Protein AF-A0A0B7NV79-F1 (afdb_monomer_lite)

pLDDT: mean 76.85, std 6.69, range [52.75, 86.56]

Structure (mmCIF, N/CA/C/O backbone):
data_AF-A0A0B7NV79-F1
#
_entry.id   AF-A0A0B7NV79-F1
#
loop_
_atom_site.group_PDB
_atom_site.id
_atom_site.type_symbol
_atom_site.label_atom_id
_atom_site.label_alt_id
_atom_site.label_comp_id
_atom_site.label_asym_id
_atom_site.label_entity_id
_atom_site.label_seq_id
_atom_site.pdbx_PDB_ins_code
_atom_site.Cartn_x
_atom_site.Cartn_y
_atom_site.Cartn_z
_atom_site.occupancy
_atom_site.B_iso_or_equiv
_atom_site.auth_seq_id
_atom_site.auth_comp_id
_atom_site.auth_asym_id
_atom_site.auth_atom_id
_atom_site.pdbx_PDB_model_num
ATOM 1 N N . MET A 1 1 ? 6.784 -7.445 -16.202 1.00 52.75 1 MET A N 1
ATOM 2 C CA . MET A 1 1 ? 5.854 -6.314 -16.423 1.00 52.75 1 MET A CA 1
ATOM 3 C C . MET A 1 1 ? 4.471 -6.703 -15.937 1.00 52.75 1 MET A C 1
ATOM 5 O O . MET A 1 1 ? 4.044 -6.091 -14.976 1.00 52.75 1 MET A O 1
ATOM 9 N N . ARG A 1 2 ? 3.874 -7.786 -16.468 1.00 59.47 2 ARG A N 1
ATOM 10 C CA . ARG A 1 2 ? 2.591 -8.350 -15.996 1.00 59.47 2 ARG A CA 1
ATOM 11 C C . ARG A 1 2 ? 2.485 -8.464 -14.466 1.00 59.47 2 ARG A C 1
ATOM 13 O O . ARG A 1 2 ? 1.547 -7.940 -13.899 1.00 59.47 2 ARG A O 1
ATOM 20 N N . PHE A 1 3 ? 3.518 -8.988 -13.804 1.00 60.66 3 PHE A N 1
ATOM 21 C CA . PHE A 1 3 ? 3.507 -9.225 -12.354 1.00 60.66 3 PHE A CA 1
ATOM 22 C C . PHE A 1 3 ? 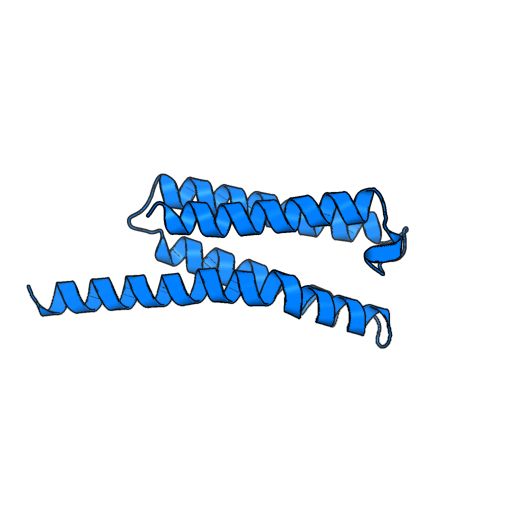3.360 -7.975 -11.456 1.00 60.66 3 PHE A C 1
ATOM 24 O O . PHE A 1 3 ? 2.814 -8.104 -10.374 1.00 60.66 3 PHE A O 1
ATOM 31 N N . VAL A 1 4 ? 3.793 -6.769 -11.869 1.00 60.09 4 VAL A N 1
ATOM 32 C CA . VAL A 1 4 ? 3.619 -5.541 -11.043 1.00 60.09 4 VAL A CA 1
ATOM 33 C C . VAL A 1 4 ? 2.186 -5.072 -11.082 1.00 60.09 4 VAL A C 1
ATOM 35 O O . VAL A 1 4 ? 1.612 -4.774 -10.047 1.00 60.09 4 VAL A O 1
ATOM 38 N N . SER A 1 5 ? 1.612 -5.033 -12.281 1.00 60.69 5 SER A N 1
ATOM 39 C CA . SER A 1 5 ? 0.199 -4.723 -12.441 1.00 60.69 5 SER A CA 1
ATOM 40 C C . SER A 1 5 ? -0.664 -5.786 -11.759 1.00 60.69 5 SER A C 1
ATOM 42 O O . SER A 1 5 ? -1.682 -5.457 -11.165 1.00 60.69 5 SER A O 1
ATOM 44 N N . THR A 1 6 ? -0.222 -7.050 -11.745 1.00 65.88 6 THR A N 1
ATOM 45 C CA . THR A 1 6 ? -0.868 -8.108 -10.958 1.00 65.88 6 THR A CA 1
ATOM 46 C C . THR A 1 6 ? -0.704 -7.904 -9.452 1.00 65.88 6 THR A C 1
ATOM 48 O O . THR A 1 6 ? -1.684 -8.055 -8.747 1.00 65.88 6 THR A O 1
ATOM 51 N N . ALA A 1 7 ? 0.477 -7.538 -8.943 1.00 65.44 7 ALA A N 1
ATOM 52 C CA . ALA A 1 7 ? 0.712 -7.347 -7.507 1.00 65.44 7 ALA A CA 1
ATOM 53 C C . ALA A 1 7 ? 0.024 -6.086 -6.963 1.00 65.44 7 ALA A C 1
ATOM 55 O O . ALA A 1 7 ? -0.661 -6.155 -5.951 1.00 65.44 7 ALA A O 1
ATOM 56 N N . ALA A 1 8 ? 0.138 -4.955 -7.664 1.00 66.88 8 ALA A N 1
ATOM 57 C CA . ALA A 1 8 ? -0.580 -3.728 -7.327 1.00 66.88 8 ALA A CA 1
ATOM 58 C C . ALA A 1 8 ? -2.097 -3.898 -7.509 1.00 66.88 8 ALA A C 1
ATOM 60 O O . ALA A 1 8 ? -2.873 -3.413 -6.696 1.00 66.88 8 ALA A O 1
ATOM 61 N N . GLY A 1 9 ? -2.525 -4.639 -8.539 1.00 66.56 9 GLY A N 1
ATOM 62 C CA . GLY A 1 9 ? -3.926 -5.022 -8.715 1.00 66.56 9 GLY A CA 1
ATOM 63 C C . GLY A 1 9 ? -4.431 -5.944 -7.603 1.00 66.56 9 GLY A C 1
ATOM 64 O O . GLY A 1 9 ? -5.528 -5.738 -7.106 1.00 66.56 9 GLY A O 1
ATOM 65 N N . ALA A 1 10 ? -3.632 -6.920 -7.170 1.00 70.38 10 ALA A N 1
ATOM 66 C CA . ALA A 1 10 ? -3.974 -7.814 -6.068 1.00 70.38 10 ALA A CA 1
ATOM 67 C C . ALA A 1 10 ? -4.064 -7.056 -4.739 1.00 70.38 10 ALA A C 1
ATOM 69 O O . ALA A 1 10 ? -5.038 -7.246 -4.023 1.00 70.38 10 ALA A O 1
ATOM 70 N N . ALA A 1 11 ? -3.116 -6.156 -4.450 1.00 70.38 11 ALA A N 1
ATOM 71 C CA . ALA A 1 11 ? -3.175 -5.286 -3.276 1.00 70.38 11 ALA A CA 1
ATOM 72 C C . ALA A 1 11 ? -4.453 -4.431 -3.287 1.00 70.38 11 ALA A C 1
ATOM 74 O O . ALA A 1 11 ? -5.202 -4.446 -2.318 1.00 70.38 11 ALA A O 1
ATOM 75 N N . ALA A 1 12 ? -4.772 -3.793 -4.421 1.00 71.81 12 ALA A N 1
ATOM 76 C CA . ALA A 1 12 ? -6.002 -3.017 -4.576 1.00 71.81 12 ALA A CA 1
ATOM 77 C C . ALA A 1 12 ? -7.278 -3.866 -4.406 1.00 71.81 12 ALA A C 1
ATOM 79 O O . ALA A 1 12 ? -8.256 -3.390 -3.839 1.00 71.81 12 ALA A O 1
ATOM 80 N N . VAL A 1 13 ? -7.287 -5.122 -4.870 1.00 76.00 13 VAL A N 1
ATOM 81 C CA . VAL A 1 13 ? -8.423 -6.044 -4.686 1.00 76.00 13 VAL A CA 1
ATOM 82 C C . VAL A 1 13 ? -8.559 -6.484 -3.229 1.00 76.00 13 VAL A C 1
ATOM 84 O O . VAL A 1 13 ? -9.677 -6.525 -2.723 1.00 76.00 13 VAL A O 1
ATOM 87 N N . ILE A 1 14 ? -7.453 -6.802 -2.553 1.00 73.62 14 ILE A N 1
ATOM 88 C CA . ILE A 1 14 ? -7.457 -7.209 -1.141 1.00 73.62 14 ILE A CA 1
ATOM 89 C C . ILE A 1 14 ? -7.948 -6.048 -0.266 1.00 73.62 14 ILE A C 1
ATOM 91 O O . ILE A 1 14 ? -8.881 -6.235 0.513 1.00 73.62 14 ILE A O 1
ATOM 95 N N . LEU A 1 15 ? -7.397 -4.847 -0.462 1.00 73.94 15 LEU A N 1
ATOM 96 C CA . LEU A 1 15 ? -7.822 -3.627 0.229 1.00 73.94 15 LEU A CA 1
ATOM 97 C C . LEU A 1 15 ? -9.276 -3.261 -0.108 1.00 73.94 15 LEU A C 1
ATOM 99 O O . LEU A 1 15 ? -10.072 -3.001 0.785 1.00 73.94 15 LEU A O 1
ATOM 103 N N . GLY A 1 16 ? -9.686 -3.340 -1.378 1.00 75.81 16 GLY A N 1
ATOM 104 C CA . GLY A 1 16 ? -11.080 -3.117 -1.775 1.00 75.81 16 GLY A CA 1
ATOM 105 C C . GLY A 1 16 ? -12.058 -4.117 -1.143 1.00 75.81 16 GLY A C 1
ATOM 106 O O . GLY A 1 16 ? -13.153 -3.743 -0.720 1.00 75.81 16 GLY A O 1
ATOM 107 N N . GLY A 1 17 ? -11.656 -5.386 -1.029 1.00 79.12 17 GLY A N 1
ATOM 108 C CA . GLY A 1 17 ? -12.405 -6.408 -0.301 1.00 79.12 17 GLY A CA 1
ATOM 109 C C . GLY A 1 17 ? -12.520 -6.083 1.188 1.00 79.12 17 GLY A C 1
ATOM 110 O O . GLY A 1 17 ? -13.593 -6.240 1.769 1.00 79.12 17 GLY A O 1
ATOM 111 N N . TRP A 1 18 ? -11.453 -5.561 1.790 1.00 75.62 18 TRP A N 1
ATOM 112 C CA . TRP A 1 18 ? -11.448 -5.124 3.183 1.00 75.62 18 TRP A CA 1
ATOM 113 C C . TRP A 1 18 ? -12.368 -3.923 3.436 1.00 75.62 18 TRP A C 1
ATOM 115 O O . TRP A 1 18 ? -13.184 -3.970 4.356 1.00 75.62 18 TRP A O 1
ATOM 125 N N . ILE A 1 19 ? -12.343 -2.908 2.568 1.00 78.44 19 ILE A N 1
ATOM 126 C CA . ILE A 1 19 ? -13.280 -1.770 2.603 1.00 78.44 19 ILE A CA 1
ATOM 127 C C . ILE A 1 19 ? -14.728 -2.271 2.594 1.00 78.44 19 ILE A C 1
ATOM 129 O O . ILE A 1 19 ? -15.559 -1.801 3.374 1.00 78.44 19 ILE A O 1
ATOM 133 N N . ALA A 1 20 ? -15.042 -3.255 1.743 1.00 80.00 20 ALA A N 1
ATOM 134 C CA . ALA A 1 20 ? -16.369 -3.860 1.708 1.00 80.00 20 ALA A CA 1
ATOM 135 C C . ALA A 1 20 ? -16.706 -4.561 3.036 1.00 80.00 20 ALA A C 1
ATOM 137 O O . ALA A 1 20 ? -17.785 -4.334 3.585 1.00 80.00 20 ALA A O 1
ATOM 138 N N . VAL A 1 21 ? -15.784 -5.349 3.599 1.00 78.88 21 VAL A N 1
ATOM 139 C CA . VAL A 1 21 ? -15.973 -5.990 4.913 1.00 78.88 21 VAL A CA 1
ATOM 140 C C . VAL A 1 21 ? -16.219 -4.950 6.006 1.00 78.88 21 VAL A C 1
ATOM 142 O O . VAL A 1 21 ? -17.197 -5.084 6.733 1.00 78.88 21 VAL A O 1
ATOM 145 N N . MET A 1 22 ? -15.427 -3.880 6.088 1.00 73.56 22 MET A N 1
ATOM 146 C CA . MET A 1 22 ? -15.627 -2.811 7.076 1.00 73.56 22 MET A CA 1
ATOM 147 C C . MET A 1 22 ? -16.950 -2.059 6.874 1.00 73.56 22 MET A C 1
ATOM 149 O O . MET A 1 22 ? -17.586 -1.649 7.846 1.00 73.56 22 MET A O 1
ATOM 153 N N . ARG A 1 23 ? -17.411 -1.912 5.625 1.00 76.38 23 ARG A N 1
ATOM 154 C CA . ARG A 1 23 ? -18.703 -1.286 5.304 1.00 76.38 23 ARG A CA 1
ATOM 155 C C . ARG A 1 23 ? -19.890 -2.122 5.782 1.00 76.38 23 ARG A C 1
ATOM 157 O O . ARG A 1 23 ? -20.859 -1.552 6.283 1.00 76.38 23 ARG A O 1
ATOM 164 N N . PHE A 1 24 ? -19.835 -3.442 5.606 1.00 78.88 24 PHE A N 1
ATOM 165 C CA . PHE A 1 24 ? -20.951 -4.346 5.912 1.00 78.88 24 PHE A CA 1
ATOM 166 C C . PHE A 1 24 ? -20.886 -4.945 7.322 1.00 78.88 24 PHE A C 1
ATOM 168 O O . PHE A 1 24 ? -21.930 -5.234 7.904 1.00 78.88 24 PHE A O 1
ATOM 175 N N . ILE A 1 25 ? -19.686 -5.107 7.884 1.00 79.44 25 ILE A N 1
ATOM 176 C CA . ILE A 1 25 ? -19.426 -5.720 9.191 1.00 79.44 25 ILE A CA 1
ATOM 177 C C . ILE A 1 25 ? -18.380 -4.885 9.967 1.00 79.44 25 ILE A C 1
ATOM 179 O O . ILE A 1 25 ? -17.261 -5.337 10.221 1.00 79.44 25 ILE A O 1
ATOM 183 N N . PRO A 1 26 ? -18.723 -3.648 10.374 1.00 66.00 26 PRO A N 1
ATOM 184 C CA . PRO A 1 26 ? -17.777 -2.718 11.005 1.00 66.00 26 PRO A CA 1
ATOM 185 C C . PRO A 1 26 ? -17.219 -3.207 12.350 1.00 66.00 26 PRO A C 1
ATOM 187 O O . PRO A 1 26 ? -16.156 -2.769 12.779 1.00 66.00 26 PRO A O 1
ATOM 190 N N . GLU A 1 27 ? -17.904 -4.150 13.001 1.00 67.88 27 GLU A N 1
ATOM 191 C CA . GLU A 1 27 ? -17.477 -4.785 14.254 1.00 67.88 27 GLU A CA 1
ATOM 192 C C . GLU A 1 27 ? -16.149 -5.549 14.111 1.00 67.88 27 GLU A C 1
ATOM 194 O O . GLU A 1 27 ? -15.398 -5.660 15.080 1.00 67.88 27 GLU A O 1
ATOM 199 N N . ILE A 1 28 ? -15.834 -6.028 12.900 1.00 65.88 28 ILE A N 1
ATOM 200 C CA . ILE A 1 28 ? -14.583 -6.735 12.587 1.00 65.88 28 ILE A CA 1
ATOM 201 C C . ILE A 1 28 ? -13.415 -5.751 12.446 1.00 65.88 28 ILE A C 1
ATOM 203 O O . ILE A 1 28 ? -12.297 -6.069 12.843 1.00 65.88 28 ILE A O 1
ATOM 207 N N . GLY A 1 29 ? -13.673 -4.546 11.930 1.00 58.69 29 GLY A N 1
ATOM 208 C CA . GLY A 1 29 ? -12.640 -3.532 11.700 1.00 58.69 29 GLY A CA 1
ATOM 209 C C . GLY A 1 29 ? -12.120 -2.876 12.980 1.00 58.69 29 GLY A C 1
ATOM 210 O O . GLY A 1 29 ? -11.090 -2.218 12.960 1.00 58.69 29 GLY A O 1
ATOM 211 N N . GLY A 1 30 ? -12.821 -3.032 14.109 1.00 59.75 30 GLY A N 1
ATOM 212 C CA . GLY A 1 30 ? -12.421 -2.425 15.381 1.00 59.75 30 GLY A CA 1
ATOM 213 C C . GLY A 1 30 ? -12.492 -0.896 15.415 1.00 59.75 30 GLY A C 1
ATOM 214 O O . GLY A 1 30 ? -12.083 -0.296 16.404 1.00 59.75 30 GLY A O 1
ATOM 215 N N . VAL A 1 31 ? -13.043 -0.268 14.375 1.00 62.81 31 VAL A N 1
ATOM 216 C CA . VAL A 1 31 ? -13.234 1.181 14.278 1.00 62.81 31 VAL A CA 1
ATOM 217 C C . VAL A 1 31 ? -14.636 1.532 14.772 1.00 62.81 31 VAL A C 1
ATOM 219 O O . VAL A 1 31 ? -15.625 0.884 14.419 1.00 62.81 31 VAL A O 1
ATOM 222 N N . LYS A 1 32 ? -14.759 2.584 15.591 1.00 66.19 32 LYS A N 1
ATOM 223 C CA . LYS A 1 32 ? -16.079 3.105 15.976 1.00 66.19 32 LYS A CA 1
ATOM 224 C C . LYS A 1 32 ? -16.840 3.557 14.730 1.00 66.19 32 LYS A C 1
ATOM 226 O O . LYS A 1 32 ? -16.271 4.207 13.859 1.00 66.19 32 LYS A O 1
ATOM 231 N N . ARG A 1 33 ? -18.150 3.291 14.680 1.00 65.31 33 ARG A N 1
ATOM 232 C CA . ARG A 1 33 ? -19.029 3.713 13.568 1.00 65.31 33 ARG A CA 1
ATOM 233 C C . ARG A 1 33 ? -18.880 5.194 13.194 1.00 65.31 33 ARG A C 1
ATOM 235 O O . ARG A 1 33 ? -18.992 5.521 12.017 1.00 65.31 33 ARG A O 1
ATOM 242 N N . ASP A 1 34 ? -18.596 6.051 14.171 1.00 69.00 34 ASP A N 1
ATOM 243 C CA . ASP A 1 34 ? -18.454 7.499 13.978 1.00 69.00 34 ASP A CA 1
ATOM 244 C C . ASP A 1 34 ? -17.181 7.881 13.201 1.00 69.00 34 ASP A C 1
ATOM 246 O O . ASP A 1 34 ? -17.173 8.869 12.466 1.00 69.00 34 ASP A O 1
ATOM 250 N N . ASP A 1 35 ? -16.123 7.073 13.311 1.00 71.25 35 ASP A N 1
ATOM 251 C CA . ASP A 1 35 ? -14.852 7.276 12.608 1.00 71.25 35 ASP A CA 1
ATOM 252 C C . ASP A 1 35 ? -14.741 6.420 11.334 1.00 71.25 35 ASP A C 1
ATOM 254 O O . ASP A 1 35 ? -13.942 6.729 10.450 1.00 71.25 35 ASP A O 1
ATOM 258 N N . LEU A 1 36 ? -15.603 5.408 11.182 1.00 73.56 36 LEU A N 1
ATOM 259 C CA . LEU A 1 36 ? -15.6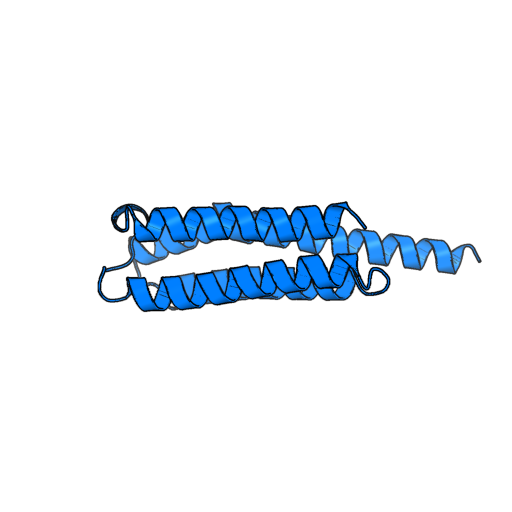25 4.474 10.052 1.00 73.56 36 LEU A CA 1
ATOM 260 C C . LEU A 1 36 ? -15.647 5.178 8.687 1.00 73.56 36 LEU A C 1
ATOM 262 O O . LEU A 1 36 ? -14.936 4.774 7.777 1.00 73.56 36 LEU A O 1
ATOM 266 N N . ASN A 1 37 ? -16.430 6.248 8.523 1.00 75.62 37 ASN A N 1
ATOM 267 C CA . ASN A 1 37 ? -16.504 6.959 7.239 1.00 75.62 37 ASN A CA 1
ATOM 268 C C . ASN A 1 37 ? -15.201 7.692 6.877 1.00 75.62 37 ASN A C 1
ATOM 270 O O . ASN A 1 37 ? -14.928 7.866 5.693 1.00 75.62 37 ASN A O 1
ATOM 274 N N . LYS A 1 38 ? -14.412 8.131 7.868 1.00 75.44 38 LYS A N 1
ATOM 275 C CA . LYS A 1 38 ? -13.111 8.773 7.624 1.00 75.44 38 LYS A CA 1
ATOM 276 C C . LYS A 1 38 ? -12.073 7.738 7.207 1.00 75.44 38 LYS A C 1
ATOM 278 O O . LYS A 1 38 ? -11.377 7.966 6.227 1.00 75.44 38 LYS A O 1
ATOM 283 N N . TRP A 1 39 ? -12.044 6.605 7.904 1.00 75.00 39 TRP A N 1
ATOM 284 C CA . TRP A 1 39 ? -11.193 5.462 7.569 1.00 75.00 39 TRP A CA 1
ATOM 285 C C . TRP A 1 39 ? -11.496 4.941 6.165 1.00 75.00 39 TRP A C 1
ATOM 287 O O . TRP A 1 39 ? -10.645 5.000 5.292 1.00 75.00 39 TRP A O 1
ATOM 297 N N . LEU A 1 40 ? -12.764 4.629 5.874 1.00 76.12 40 LEU A N 1
ATOM 298 C CA . LEU A 1 40 ? -13.176 4.185 4.539 1.00 76.12 40 LEU A CA 1
ATOM 299 C C . LEU A 1 40 ? -12.807 5.179 3.425 1.00 76.12 40 LEU A C 1
ATOM 301 O O . LEU A 1 40 ? -12.574 4.758 2.294 1.00 76.12 40 LEU A O 1
ATOM 305 N N . ALA A 1 41 ? -12.782 6.487 3.702 1.00 80.38 41 ALA A N 1
ATOM 306 C CA . ALA A 1 41 ? -12.373 7.489 2.721 1.00 80.38 41 ALA A CA 1
ATOM 307 C C . ALA A 1 41 ? -10.861 7.446 2.432 1.00 80.38 41 ALA A C 1
ATOM 309 O O . ALA A 1 41 ? -10.479 7.590 1.269 1.00 80.38 41 ALA A O 1
ATOM 310 N N . ILE A 1 42 ? -10.029 7.231 3.458 1.00 79.81 42 ILE A N 1
ATOM 311 C CA . ILE A 1 42 ? -8.573 7.074 3.324 1.00 79.81 42 ILE A CA 1
ATOM 312 C C . ILE A 1 42 ? -8.267 5.780 2.562 1.00 79.81 42 ILE A C 1
ATOM 314 O O . ILE A 1 42 ? -7.660 5.856 1.493 1.00 79.81 42 ILE A O 1
ATOM 318 N N . ASP A 1 43 ? -8.825 4.647 2.992 1.00 78.69 43 ASP A N 1
ATOM 319 C CA . ASP A 1 43 ? -8.638 3.346 2.335 1.00 78.69 43 ASP A CA 1
ATOM 320 C C . ASP A 1 43 ? -9.089 3.387 0.863 1.00 78.69 43 ASP A C 1
ATOM 322 O O . ASP A 1 43 ? -8.446 2.849 -0.038 1.00 78.69 43 ASP A O 1
ATOM 326 N N . THR A 1 44 ? -10.206 4.069 0.569 1.00 79.06 44 THR A N 1
ATOM 327 C CA . THR A 1 44 ? -10.692 4.216 -0.815 1.00 79.06 44 THR A CA 1
ATOM 328 C C . THR A 1 44 ? -9.714 5.026 -1.667 1.00 79.06 44 THR A C 1
ATOM 330 O O . THR A 1 44 ? -9.485 4.690 -2.835 1.00 79.06 44 THR A O 1
ATOM 333 N N . ALA A 1 45 ? -9.127 6.090 -1.110 1.00 83.00 45 ALA A N 1
ATOM 334 C CA . ALA A 1 45 ? -8.107 6.876 -1.796 1.00 83.00 45 ALA A CA 1
ATOM 335 C C . ALA A 1 45 ? -6.825 6.056 -2.023 1.00 83.00 45 ALA A C 1
ATOM 337 O O . ALA A 1 45 ? -6.216 6.152 -3.096 1.00 83.00 45 ALA A O 1
ATOM 338 N N . GLU A 1 46 ? -6.450 5.209 -1.065 1.00 82.00 46 GLU A N 1
ATOM 339 C CA . GLU A 1 46 ? -5.322 4.287 -1.178 1.00 82.00 46 GLU A CA 1
ATOM 340 C C . GLU A 1 46 ? -5.544 3.277 -2.318 1.00 82.00 46 GLU A C 1
ATOM 342 O O . GLU A 1 46 ? -4.734 3.190 -3.248 1.00 82.00 46 GLU A O 1
ATOM 347 N N . VAL A 1 47 ? -6.695 2.596 -2.328 1.00 83.06 47 VAL A N 1
ATOM 348 C CA . VAL A 1 47 ? -7.081 1.639 -3.378 1.00 83.06 47 VAL A CA 1
ATOM 349 C C . VAL A 1 47 ? -7.087 2.294 -4.755 1.00 83.06 47 VAL A C 1
ATOM 351 O O . VAL A 1 47 ? -6.532 1.737 -5.709 1.00 83.06 47 VAL A O 1
ATOM 354 N N . ALA A 1 48 ? -7.675 3.487 -4.880 1.00 81.75 48 ALA A N 1
ATOM 355 C CA . ALA A 1 48 ? -7.692 4.230 -6.137 1.00 81.75 48 ALA A CA 1
ATOM 356 C C . ALA A 1 48 ? -6.269 4.567 -6.614 1.00 81.75 48 ALA A C 1
ATOM 358 O O . ALA A 1 48 ? -5.958 4.437 -7.803 1.00 81.75 48 ALA A O 1
ATOM 359 N N . THR A 1 49 ? -5.382 4.937 -5.687 1.00 83.44 49 THR A N 1
ATOM 360 C CA . THR A 1 49 ? -3.978 5.237 -5.982 1.00 83.44 49 THR A CA 1
ATOM 361 C C . THR A 1 49 ? -3.222 3.986 -6.430 1.00 83.44 49 THR A C 1
ATOM 363 O O . THR A 1 49 ? -2.543 4.020 -7.458 1.00 83.44 49 THR A O 1
ATOM 366 N N . LEU A 1 50 ? -3.383 2.850 -5.744 1.00 81.00 50 LEU A N 1
ATOM 367 C CA . LEU A 1 50 ? -2.764 1.575 -6.125 1.00 81.00 50 LEU A CA 1
ATOM 368 C C . LEU A 1 50 ? -3.272 1.063 -7.478 1.00 81.00 50 LEU A C 1
ATOM 370 O O . LEU A 1 50 ? -2.476 0.605 -8.306 1.00 81.00 50 LEU A O 1
ATOM 374 N N . ALA A 1 51 ? -4.571 1.200 -7.751 1.00 78.94 51 ALA A N 1
ATOM 375 C CA . ALA A 1 51 ? -5.152 0.882 -9.051 1.00 78.94 51 ALA A CA 1
ATOM 376 C C . ALA A 1 51 ? -4.559 1.775 -10.158 1.00 78.94 51 ALA A C 1
ATOM 378 O O . ALA A 1 51 ? -4.110 1.270 -11.191 1.00 78.94 51 ALA A O 1
ATOM 379 N N . GLY A 1 52 ? -4.461 3.086 -9.921 1.00 81.19 52 GLY A N 1
ATOM 380 C CA . GLY A 1 52 ? -3.827 4.034 -10.840 1.00 81.19 52 GLY A CA 1
ATOM 381 C C . GLY A 1 52 ? -2.350 3.718 -11.100 1.00 81.19 52 GLY A C 1
ATOM 382 O O . GLY A 1 52 ? -1.903 3.728 -12.252 1.00 81.19 52 GLY A O 1
ATOM 383 N N . LEU A 1 53 ? -1.592 3.356 -10.058 1.00 81.25 53 LEU A N 1
ATOM 384 C CA . LEU A 1 53 ? -0.202 2.907 -10.173 1.00 81.25 53 LEU A CA 1
ATOM 385 C C . LEU A 1 53 ? -0.091 1.598 -10.965 1.00 81.25 53 LEU A C 1
ATOM 387 O O . LEU A 1 53 ? 0.813 1.466 -11.791 1.00 81.25 53 LEU A O 1
ATOM 391 N N . SER A 1 54 ? -1.019 0.656 -10.775 1.00 76.19 54 SER A N 1
ATOM 392 C CA . SER A 1 54 ? -1.076 -0.608 -11.520 1.00 76.19 54 SER A CA 1
ATOM 393 C C . SER A 1 54 ? -1.269 -0.385 -13.025 1.00 76.19 54 SER A C 1
ATOM 395 O O . SER A 1 54 ? -0.515 -0.933 -13.845 1.00 76.19 54 SER A O 1
ATOM 397 N N . VAL A 1 55 ? -2.229 0.475 -13.386 1.00 79.31 55 VAL A N 1
ATOM 398 C CA . VAL A 1 55 ? -2.515 0.879 -14.773 1.00 79.31 55 VAL A CA 1
ATOM 399 C C . VAL A 1 55 ? -1.315 1.615 -15.367 1.00 79.31 55 VAL A C 1
ATOM 401 O O . VAL A 1 55 ? -0.822 1.257 -16.438 1.00 79.31 55 VAL A O 1
ATOM 404 N N . THR A 1 56 ? -0.764 2.588 -14.642 1.00 79.44 56 THR A N 1
ATOM 405 C CA . THR A 1 56 ? 0.397 3.366 -15.095 1.00 79.44 56 THR A CA 1
ATOM 406 C C . THR A 1 56 ? 1.629 2.479 -15.285 1.00 79.44 56 THR A C 1
ATOM 408 O O . THR A 1 56 ? 2.353 2.624 -16.271 1.00 79.44 56 THR A O 1
ATOM 411 N N . ALA A 1 57 ? 1.857 1.503 -14.403 1.00 75.44 57 ALA A N 1
ATOM 412 C CA . ALA A 1 57 ? 2.945 0.538 -14.532 1.00 75.44 57 ALA A CA 1
ATOM 413 C C . ALA A 1 57 ? 2.779 -0.392 -15.746 1.00 75.44 57 ALA A C 1
ATOM 415 O O . ALA A 1 57 ? 3.793 -0.801 -16.327 1.00 75.44 57 ALA A O 1
ATOM 416 N N . ALA A 1 58 ? 1.539 -0.691 -16.154 1.00 76.12 58 ALA A N 1
ATOM 417 C CA . ALA A 1 58 ? 1.252 -1.429 -17.384 1.00 76.12 58 ALA A CA 1
ATOM 418 C C . ALA A 1 58 ? 1.558 -0.589 -18.636 1.00 76.12 58 ALA A C 1
ATOM 420 O O . ALA A 1 58 ? 2.158 -1.099 -19.580 1.00 76.12 58 ALA A O 1
ATOM 421 N N . TRP A 1 59 ? 1.203 0.700 -18.626 1.00 79.94 59 TRP A N 1
ATOM 422 C CA . TRP A 1 59 ? 1.339 1.601 -19.780 1.00 79.94 59 TRP A CA 1
ATOM 423 C C . TRP A 1 59 ? 2.752 2.185 -19.937 1.00 79.94 59 TRP A C 1
ATOM 425 O O . TRP A 1 59 ? 3.212 2.447 -21.047 1.00 79.94 59 TRP A O 1
ATOM 435 N N . ARG A 1 60 ? 3.473 2.388 -18.828 1.00 82.06 60 ARG A N 1
ATOM 436 C CA . ARG A 1 60 ? 4.822 2.982 -18.775 1.00 82.06 60 ARG A CA 1
ATOM 437 C C . ARG A 1 60 ? 5.811 2.016 -18.116 1.00 82.06 60 ARG A C 1
ATOM 439 O O . ARG A 1 60 ? 6.387 2.310 -17.062 1.00 82.06 60 ARG A O 1
ATOM 446 N N . PRO A 1 61 ? 6.084 0.854 -18.723 1.00 73.56 61 PRO A N 1
ATOM 447 C CA . PRO A 1 61 ? 6.779 -0.216 -18.024 1.00 73.56 61 PRO A CA 1
ATOM 448 C C . PRO A 1 61 ? 8.282 0.041 -17.816 1.00 73.56 61 PRO A C 1
ATOM 450 O O . PRO A 1 61 ? 8.924 -0.629 -16.998 1.00 73.56 61 PRO A O 1
ATOM 453 N N . SER A 1 62 ? 8.850 1.037 -18.503 1.00 79.81 62 SER A N 1
ATOM 454 C CA . SER A 1 62 ? 10.204 1.554 -18.257 1.00 79.81 62 SER A CA 1
ATOM 455 C C . SER A 1 62 ? 10.356 2.185 -16.867 1.00 79.81 62 SER A C 1
ATOM 457 O O . SER A 1 62 ? 11.451 2.148 -16.302 1.00 79.81 62 SER A O 1
ATOM 459 N N . TYR A 1 63 ? 9.262 2.655 -16.263 1.00 76.94 63 TYR A N 1
ATOM 460 C CA . TYR A 1 63 ? 9.237 3.273 -14.933 1.00 76.94 63 TYR A CA 1
ATOM 461 C C . TYR A 1 63 ? 8.565 2.388 -13.871 1.00 76.94 63 TYR A C 1
ATOM 463 O O . TYR A 1 63 ? 8.425 2.798 -12.728 1.00 76.94 63 TYR A O 1
ATOM 471 N N . SER A 1 64 ? 8.240 1.125 -14.192 1.00 74.62 64 SER A N 1
ATOM 472 C CA . SER A 1 64 ? 7.492 0.206 -13.308 1.00 74.62 64 SER A CA 1
ATOM 473 C C . SER A 1 64 ? 8.083 0.010 -11.903 1.00 74.62 64 SER A C 1
ATOM 475 O O . SER A 1 64 ? 7.381 -0.414 -11.001 1.00 74.62 64 SER A O 1
ATOM 477 N N . HIS A 1 65 ? 9.389 0.221 -11.738 1.00 75.62 65 HIS A N 1
ATOM 478 C CA . HIS A 1 65 ? 10.089 0.095 -10.457 1.00 75.62 65 HIS A CA 1
ATOM 479 C C . HIS A 1 65 ? 9.874 1.328 -9.566 1.00 75.62 65 HIS A C 1
ATOM 481 O O . HIS A 1 65 ? 9.719 1.172 -8.365 1.00 75.62 65 HIS A O 1
ATOM 487 N N . VAL A 1 66 ? 9.796 2.528 -10.152 1.00 81.62 66 VAL A N 1
ATOM 488 C CA . VAL A 1 66 ? 9.439 3.761 -9.432 1.00 81.62 66 VAL A CA 1
ATOM 489 C C . VAL A 1 66 ? 8.001 3.661 -8.931 1.00 81.62 66 VAL A C 1
ATOM 491 O O . VAL A 1 66 ? 7.737 3.941 -7.770 1.00 81.62 66 VAL A O 1
ATOM 494 N N . TRP A 1 67 ? 7.087 3.170 -9.773 1.00 82.25 67 TRP A N 1
ATOM 495 C CA . TRP A 1 67 ? 5.684 2.972 -9.396 1.00 82.25 67 TRP A CA 1
ATOM 496 C C . TRP A 1 67 ? 5.500 1.904 -8.315 1.00 82.25 67 TRP A C 1
ATOM 498 O O . TRP A 1 67 ? 4.711 2.095 -7.399 1.00 82.25 67 TRP A O 1
ATOM 508 N N . ALA A 1 68 ? 6.257 0.804 -8.384 1.00 80.19 68 ALA A N 1
ATOM 509 C CA . ALA A 1 68 ? 6.245 -0.217 -7.339 1.00 80.19 68 ALA A CA 1
ATOM 510 C C . ALA A 1 68 ? 6.819 0.310 -6.011 1.00 80.19 68 ALA A C 1
ATOM 512 O O . ALA A 1 68 ? 6.271 0.006 -4.954 1.00 80.19 68 ALA A O 1
ATOM 513 N N . LEU A 1 69 ? 7.869 1.138 -6.052 1.00 82.62 69 LEU A N 1
ATOM 514 C CA . LEU A 1 69 ? 8.405 1.801 -4.861 1.00 82.62 69 LEU A CA 1
ATOM 515 C C . LEU A 1 69 ? 7.392 2.779 -4.253 1.00 82.62 69 LEU A C 1
ATOM 517 O O . LEU A 1 69 ? 7.192 2.758 -3.045 1.00 82.62 69 LEU A O 1
ATOM 521 N N . ALA A 1 70 ? 6.727 3.588 -5.083 1.00 85.06 70 ALA A N 1
ATOM 522 C CA . ALA A 1 70 ? 5.673 4.497 -4.639 1.00 85.06 70 ALA A CA 1
ATOM 523 C C . ALA A 1 70 ? 4.512 3.737 -3.981 1.00 85.06 70 ALA A C 1
ATOM 525 O O . ALA A 1 70 ? 4.092 4.106 -2.893 1.00 85.06 70 ALA A O 1
ATOM 526 N N . GLY A 1 71 ? 4.057 2.632 -4.586 1.00 84.25 71 GLY A N 1
ATOM 527 C CA . GLY A 1 71 ? 3.033 1.768 -3.990 1.00 84.25 71 GLY A CA 1
ATOM 528 C C . GLY A 1 71 ? 3.486 1.116 -2.682 1.00 84.25 71 GLY A C 1
ATOM 529 O O . GLY A 1 71 ? 2.710 1.031 -1.744 1.00 84.25 71 GLY A O 1
ATOM 530 N N . THR A 1 72 ? 4.760 0.719 -2.580 1.00 83.44 72 THR A N 1
ATOM 531 C CA . THR A 1 72 ? 5.331 0.199 -1.323 1.00 83.44 72 THR A CA 1
ATOM 532 C C . THR A 1 72 ? 5.296 1.261 -0.225 1.00 83.44 72 THR A C 1
ATOM 534 O O . THR A 1 72 ? 4.889 0.975 0.894 1.00 83.44 72 THR A O 1
ATOM 537 N N . ALA A 1 73 ? 5.727 2.485 -0.540 1.00 86.25 73 ALA A N 1
ATOM 538 C CA . ALA A 1 73 ? 5.759 3.588 0.414 1.00 86.25 73 ALA A CA 1
ATOM 539 C C . ALA A 1 73 ? 4.354 4.003 0.866 1.00 86.25 73 ALA A C 1
ATOM 541 O O . ALA A 1 73 ? 4.178 4.329 2.033 1.00 86.25 73 ALA A O 1
ATOM 542 N N . LEU A 1 74 ? 3.380 3.960 -0.045 1.00 86.56 74 LEU A N 1
ATOM 543 C CA . LEU A 1 74 ? 1.975 4.232 0.242 1.00 86.56 74 LEU A CA 1
ATOM 544 C C . LEU A 1 74 ? 1.432 3.244 1.285 1.00 86.56 74 LEU A C 1
ATOM 546 O O . LEU A 1 74 ? 1.041 3.677 2.359 1.00 86.56 74 LEU A O 1
ATOM 550 N N . VAL A 1 75 ? 1.552 1.940 1.016 1.00 84.62 75 VAL A N 1
ATOM 551 C CA . VAL A 1 75 ? 1.059 0.869 1.901 1.00 84.62 75 VAL A CA 1
ATOM 552 C C . VAL A 1 75 ? 1.743 0.897 3.273 1.00 84.62 75 VAL A C 1
ATOM 554 O O . VAL A 1 75 ? 1.106 0.725 4.302 1.00 84.62 75 VAL A O 1
ATOM 557 N N . VAL A 1 76 ? 3.060 1.134 3.321 1.00 85.94 76 VAL A N 1
ATOM 558 C CA . VAL A 1 76 ? 3.784 1.253 4.604 1.00 85.94 76 VAL A CA 1
ATOM 559 C C . VAL A 1 76 ? 3.392 2.524 5.359 1.00 85.94 76 VAL A C 1
ATOM 561 O O . VAL A 1 76 ? 3.346 2.520 6.588 1.00 85.94 76 VAL A O 1
ATOM 564 N N . GLY A 1 77 ? 3.170 3.623 4.638 1.00 84.81 77 GLY A N 1
ATOM 565 C CA . GLY A 1 77 ? 2.763 4.895 5.223 1.00 84.81 77 GLY A CA 1
ATOM 566 C C . GLY A 1 77 ? 1.374 4.817 5.845 1.00 84.81 77 GLY A C 1
ATOM 567 O O . GLY A 1 77 ? 1.194 5.326 6.947 1.00 84.81 77 GLY A O 1
ATOM 568 N N . ASP A 1 78 ? 0.449 4.141 5.167 1.00 84.81 78 ASP A N 1
ATOM 569 C CA . ASP A 1 78 ? -0.912 3.882 5.638 1.00 84.81 78 ASP A CA 1
ATOM 570 C C . ASP A 1 78 ? -0.899 3.042 6.922 1.00 84.81 78 ASP A C 1
ATOM 572 O O . ASP A 1 78 ? -1.308 3.519 7.979 1.00 84.81 78 ASP A O 1
ATOM 576 N N . ALA A 1 79 ? -0.201 1.902 6.893 1.00 84.06 79 ALA A N 1
ATOM 577 C CA . ALA A 1 79 ? 0.020 1.041 8.056 1.00 84.06 79 ALA A CA 1
ATOM 578 C C . ALA A 1 79 ? 0.543 1.785 9.290 1.00 84.06 79 ALA A C 1
ATOM 580 O O . ALA A 1 79 ? 0.092 1.604 10.426 1.00 84.06 79 ALA A O 1
ATOM 581 N N . ALA A 1 80 ? 1.559 2.624 9.077 1.00 85.50 80 ALA A N 1
ATOM 582 C CA . ALA A 1 80 ? 2.171 3.395 10.145 1.00 85.50 80 ALA A CA 1
ATOM 583 C C . ALA A 1 80 ? 1.217 4.470 10.679 1.00 85.50 80 ALA A C 1
ATOM 585 O O . ALA A 1 80 ? 1.166 4.693 11.894 1.00 85.50 80 ALA A O 1
ATOM 586 N N . LEU A 1 81 ? 0.475 5.132 9.786 1.00 83.38 81 LEU A N 1
ATOM 587 C CA . LEU A 1 81 ? -0.513 6.134 10.152 1.00 83.38 81 LEU A CA 1
ATOM 588 C C . LEU A 1 81 ? -1.606 5.496 11.010 1.00 83.38 81 LEU A C 1
ATOM 590 O O . LEU A 1 81 ? -1.817 5.967 12.128 1.00 83.38 81 LEU A O 1
ATOM 594 N N . ASP A 1 82 ? -2.184 4.388 10.562 1.00 81.81 82 ASP A N 1
ATOM 595 C CA . ASP A 1 82 ? -3.263 3.658 11.227 1.00 81.81 82 ASP A CA 1
ATOM 596 C C . ASP A 1 82 ? -2.895 3.218 12.641 1.00 81.81 82 ASP A C 1
ATOM 598 O O . ASP A 1 82 ? -3.607 3.507 13.609 1.00 81.81 82 ASP A O 1
ATOM 602 N N . VAL A 1 83 ? -1.723 2.600 12.805 1.00 83.56 83 VAL A N 1
ATOM 603 C CA . VAL A 1 83 ? -1.217 2.202 14.127 1.00 83.56 83 VAL A CA 1
ATOM 604 C C . VAL A 1 83 ? -0.964 3.420 15.025 1.00 83.56 83 VAL A C 1
ATOM 606 O O . VAL A 1 83 ? -1.203 3.360 16.239 1.00 83.56 83 VAL A O 1
ATOM 609 N N . SER A 1 84 ? -0.482 4.532 14.458 1.00 82.38 84 SER A N 1
ATOM 610 C CA . SER A 1 84 ? -0.155 5.740 15.225 1.00 82.38 84 SER A CA 1
ATOM 611 C C . SER A 1 84 ? -1.395 6.475 15.740 1.00 82.38 84 SER A C 1
ATOM 613 O O . SER A 1 84 ? -1.399 6.922 16.892 1.00 82.38 84 SER A O 1
ATOM 615 N N . ILE A 1 85 ?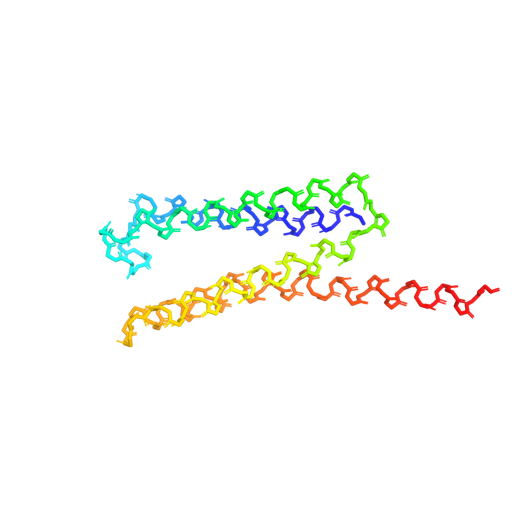 -2.453 6.552 14.926 1.00 79.56 85 ILE A N 1
ATOM 616 C CA . ILE A 1 85 ? -3.716 7.215 15.275 1.00 79.56 85 ILE A CA 1
ATOM 617 C C . ILE A 1 85 ? -4.632 6.315 16.112 1.00 79.56 85 ILE A C 1
ATOM 619 O O . ILE A 1 85 ? -5.486 6.826 16.842 1.00 79.56 85 ILE A O 1
ATOM 623 N N . ALA A 1 86 ? -4.446 4.992 16.056 1.00 78.31 86 ALA A N 1
ATOM 624 C CA . ALA A 1 86 ? -5.194 4.052 16.877 1.00 78.31 86 ALA A CA 1
ATOM 625 C C . ALA A 1 86 ? -4.916 4.261 18.375 1.00 78.31 86 ALA A C 1
ATOM 627 O O . ALA A 1 86 ? -3.768 4.403 18.826 1.00 78.31 86 ALA A O 1
ATOM 628 N N . LYS A 1 87 ? -5.996 4.249 19.166 1.00 78.31 87 LYS A N 1
ATOM 629 C CA . LYS A 1 87 ? -5.929 4.380 20.625 1.00 78.31 87 LYS A CA 1
ATOM 630 C C . LYS A 1 87 ? -5.192 3.182 21.236 1.00 78.31 87 LYS A C 1
ATOM 632 O O . LYS A 1 87 ? -5.426 2.055 20.801 1.00 78.31 87 LYS A O 1
ATOM 637 N N . PRO A 1 88 ? -4.341 3.391 22.260 1.00 80.56 88 PRO A N 1
ATOM 638 C CA . PRO A 1 88 ? -3.679 2.290 22.954 1.00 80.56 88 PRO A CA 1
ATOM 639 C C . PRO A 1 88 ? -4.681 1.255 23.488 1.00 80.56 88 PRO A C 1
ATOM 641 O O . PRO A 1 88 ? -5.715 1.630 24.044 1.00 80.56 88 PRO A O 1
ATOM 644 N N . GLY A 1 89 ? -4.351 -0.032 23.348 1.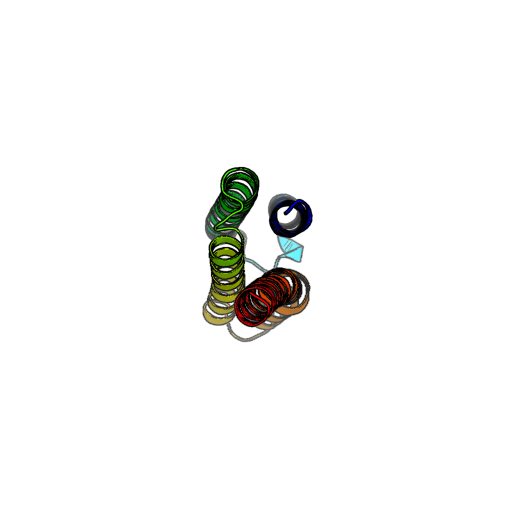00 82.94 89 GLY A N 1
ATOM 645 C CA . GLY A 1 89 ? -5.210 -1.153 23.734 1.00 82.94 89 GLY A CA 1
ATOM 646 C C . GLY A 1 89 ? -5.768 -1.911 22.520 1.00 82.94 89 GLY A C 1
ATOM 647 O O . GLY A 1 89 ? -5.111 -1.934 21.477 1.00 82.94 89 GLY A O 1
ATOM 648 N N . PRO A 1 90 ? -6.976 -2.500 22.619 1.00 80.62 90 PRO A N 1
ATOM 649 C CA . PRO A 1 90 ? -7.516 -3.404 21.598 1.00 80.62 90 PRO A CA 1
ATOM 650 C C . PRO A 1 90 ? -7.601 -2.811 20.186 1.00 80.62 90 PRO A C 1
ATOM 652 O O . PRO A 1 90 ? -7.458 -3.538 19.206 1.00 80.62 90 PRO A O 1
ATOM 655 N N . ASP A 1 91 ? -7.820 -1.499 20.072 1.00 75.19 91 ASP A N 1
ATOM 656 C CA . ASP A 1 91 ? -7.914 -0.811 18.781 1.00 75.19 91 ASP A CA 1
ATOM 657 C C . ASP A 1 91 ? -6.543 -0.755 18.086 1.00 75.19 91 ASP A C 1
ATOM 659 O O . ASP A 1 91 ? -6.436 -1.042 16.894 1.00 75.19 91 ASP A O 1
ATOM 663 N N . ARG A 1 92 ? -5.469 -0.465 18.836 1.00 80.56 92 ARG A N 1
ATOM 664 C CA . ARG A 1 92 ? -4.096 -0.496 18.313 1.00 80.56 92 ARG A CA 1
ATOM 665 C C . ARG A 1 92 ? -3.626 -1.917 18.011 1.00 80.56 92 ARG A C 1
ATOM 667 O O . ARG A 1 92 ? -2.968 -2.111 16.997 1.00 80.56 92 ARG A O 1
ATOM 674 N N . ASP A 1 93 ? -3.989 -2.903 18.828 1.00 80.38 93 ASP A N 1
ATOM 675 C CA . ASP A 1 93 ? -3.636 -4.307 18.568 1.00 80.38 93 ASP A CA 1
ATOM 676 C C . ASP A 1 93 ? -4.285 -4.820 17.273 1.00 80.38 93 ASP A C 1
ATOM 678 O O . ASP A 1 93 ? -3.654 -5.545 16.502 1.00 80.38 93 ASP A O 1
ATOM 682 N N . ARG A 1 94 ? -5.523 -4.391 16.986 1.00 76.12 94 ARG A N 1
ATOM 683 C CA . ARG A 1 94 ? -6.196 -4.671 15.710 1.00 76.12 94 ARG A CA 1
ATOM 684 C C . ARG A 1 94 ? -5.520 -3.976 14.535 1.00 76.12 94 ARG A C 1
ATOM 686 O O . ARG A 1 94 ? -5.262 -4.648 13.543 1.00 76.12 94 ARG A O 1
ATOM 693 N N . ALA A 1 95 ? -5.182 -2.690 14.655 1.00 77.94 95 ALA A N 1
ATOM 694 C CA . ALA A 1 95 ? -4.437 -1.970 13.618 1.00 77.94 95 ALA A CA 1
ATOM 695 C C . ALA A 1 95 ? -3.080 -2.639 13.320 1.00 77.94 95 ALA A C 1
ATOM 697 O O . ALA A 1 95 ? -2.737 -2.864 12.165 1.00 77.94 95 ALA A O 1
ATOM 698 N N . ILE A 1 96 ? -2.342 -3.062 14.353 1.00 81.19 96 ILE A N 1
ATOM 699 C CA . ILE A 1 96 ? -1.082 -3.807 14.188 1.00 81.19 96 ILE A CA 1
ATOM 700 C C . ILE A 1 96 ? -1.325 -5.157 13.498 1.00 81.19 96 ILE A C 1
ATOM 702 O O . ILE A 1 96 ? -0.563 -5.544 12.611 1.00 81.19 96 ILE A O 1
ATOM 706 N N . GLY A 1 97 ? -2.372 -5.884 13.897 1.00 80.50 97 GLY A N 1
ATOM 707 C CA . GLY A 1 97 ? -2.744 -7.155 13.274 1.00 80.50 97 GLY A CA 1
ATOM 708 C C . GLY A 1 97 ? -3.088 -7.002 11.791 1.00 80.50 97 GLY A C 1
ATOM 709 O O . GLY A 1 97 ? -2.638 -7.804 10.974 1.00 80.50 97 GLY A O 1
ATOM 710 N N . MET A 1 98 ? -3.823 -5.949 11.437 1.00 77.12 98 MET A N 1
ATOM 711 C CA . MET A 1 98 ? -4.157 -5.605 10.054 1.00 77.12 98 MET A CA 1
ATOM 712 C C . MET A 1 98 ? -2.911 -5.287 9.234 1.00 77.12 98 MET A C 1
ATOM 714 O O . MET A 1 98 ? -2.680 -5.926 8.202 1.00 77.12 98 MET A O 1
ATOM 718 N N . ALA A 1 99 ? -2.052 -4.416 9.762 1.00 82.06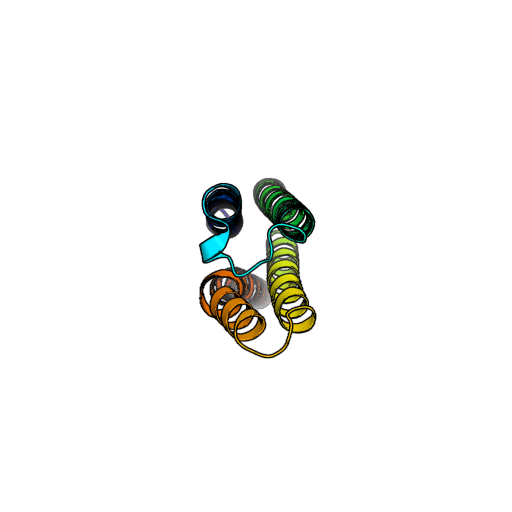 99 ALA A N 1
ATOM 719 C CA . ALA A 1 99 ? -0.792 -4.074 9.127 1.00 82.06 99 ALA A CA 1
ATOM 720 C C . ALA A 1 99 ? 0.080 -5.305 8.873 1.00 82.06 99 ALA A C 1
ATOM 722 O O . ALA A 1 99 ? 0.643 -5.478 7.791 1.00 82.06 99 ALA A O 1
ATOM 723 N N . ALA A 1 100 ? 0.154 -6.219 9.841 1.00 81.19 100 ALA A N 1
ATOM 724 C CA . ALA A 1 100 ? 0.923 -7.449 9.706 1.00 81.19 100 ALA A CA 1
ATOM 725 C C . ALA A 1 100 ? 0.348 -8.418 8.654 1.00 81.19 100 ALA A C 1
ATOM 727 O O . ALA A 1 100 ? 1.118 -9.120 7.995 1.00 81.19 100 ALA A O 1
ATOM 728 N N . LEU A 1 101 ? -0.978 -8.485 8.500 1.00 78.44 101 LEU A N 1
ATOM 729 C CA . LEU A 1 101 ? -1.649 -9.457 7.631 1.00 78.44 101 LEU A CA 1
ATOM 730 C C . LEU A 1 101 ? -1.824 -8.979 6.187 1.00 78.44 101 LEU A C 1
ATOM 732 O O . LEU A 1 101 ? -1.783 -9.806 5.275 1.00 78.44 101 LEU A O 1
ATOM 736 N N . ILE A 1 102 ? -2.028 -7.678 5.970 1.00 75.75 102 ILE A N 1
ATOM 737 C CA . ILE A 1 102 ? -2.380 -7.129 4.654 1.00 75.75 102 ILE A CA 1
ATOM 738 C C . ILE A 1 102 ? -1.282 -6.208 4.126 1.00 75.75 102 ILE A C 1
ATOM 740 O O . ILE A 1 102 ? -0.725 -6.464 3.050 1.00 75.75 102 ILE A O 1
ATOM 744 N N . GLU A 1 103 ? -0.938 -5.162 4.873 1.00 81.31 103 GLU A N 1
ATOM 745 C CA . GLU A 1 103 ? -0.050 -4.103 4.386 1.00 81.31 103 GLU A CA 1
ATOM 746 C C . GLU A 1 103 ? 1.406 -4.568 4.277 1.00 81.31 103 GLU A C 1
ATOM 748 O O . GLU A 1 103 ? 2.032 -4.406 3.229 1.00 81.31 103 GLU A O 1
ATOM 753 N N . VAL A 1 104 ? 1.951 -5.228 5.303 1.00 79.75 104 VAL A N 1
ATOM 754 C CA . VAL A 1 104 ? 3.343 -5.707 5.307 1.00 79.75 104 VAL A CA 1
ATOM 755 C C . VAL A 1 104 ? 3.609 -6.702 4.165 1.00 79.75 104 VAL A C 1
ATOM 757 O O . VAL A 1 104 ? 4.570 -6.489 3.417 1.00 79.75 104 VAL A O 1
ATOM 760 N N . PRO A 1 105 ? 2.792 -7.751 3.937 1.00 78.12 105 PRO A N 1
ATOM 761 C CA . PRO A 1 105 ? 2.985 -8.647 2.796 1.00 78.12 105 PRO A CA 1
ATOM 762 C C . PRO A 1 105 ? 2.880 -7.932 1.443 1.00 78.12 105 PRO A C 1
ATOM 764 O O . PRO A 1 105 ? 3.679 -8.202 0.541 1.00 78.12 105 PRO A O 1
ATOM 767 N N . SER A 1 106 ? 1.940 -6.991 1.305 1.00 75.94 106 SER A N 1
ATOM 768 C CA . SER A 1 106 ? 1.747 -6.209 0.077 1.00 75.94 106 SER A CA 1
ATOM 769 C C . SER A 1 106 ? 2.949 -5.304 -0.213 1.00 75.94 106 SER A C 1
ATOM 771 O O . SER A 1 106 ? 3.478 -5.297 -1.331 1.00 75.94 106 SER A O 1
ATOM 773 N N . ALA A 1 107 ? 3.450 -4.611 0.810 1.00 81.12 107 ALA A N 1
ATOM 774 C CA . ALA A 1 107 ? 4.648 -3.787 0.741 1.00 81.12 107 ALA A CA 1
ATOM 775 C C . ALA A 1 107 ? 5.895 -4.616 0.398 1.00 81.12 107 ALA A C 1
ATOM 777 O O . ALA A 1 107 ? 6.671 -4.235 -0.481 1.00 81.12 107 ALA A O 1
ATOM 778 N N . LEU A 1 108 ? 6.077 -5.782 1.025 1.00 79.06 108 LEU A N 1
ATOM 779 C CA . LEU A 1 108 ? 7.190 -6.683 0.718 1.00 79.06 108 LEU A CA 1
ATOM 780 C C . LEU A 1 108 ? 7.134 -7.179 -0.730 1.00 79.06 108 LEU A C 1
ATOM 782 O O . LEU A 1 108 ? 8.149 -7.143 -1.425 1.00 79.06 108 LEU A O 1
ATOM 786 N N . ALA A 1 109 ? 5.960 -7.578 -1.225 1.00 77.69 109 ALA A N 1
ATOM 787 C CA . ALA A 1 109 ? 5.801 -8.034 -2.604 1.00 77.69 109 ALA A CA 1
ATOM 788 C C . ALA A 1 109 ? 6.197 -6.948 -3.625 1.00 77.69 109 ALA A C 1
ATOM 790 O O . ALA A 1 109 ? 6.941 -7.217 -4.579 1.00 77.69 109 ALA A O 1
ATOM 791 N N . LEU A 1 110 ? 5.753 -5.706 -3.411 1.00 76.62 110 LEU A N 1
ATOM 792 C CA . LEU A 1 110 ? 6.091 -4.559 -4.261 1.00 76.62 110 LEU A CA 1
ATOM 793 C C . LEU A 1 110 ? 7.576 -4.155 -4.132 1.00 76.62 110 LEU A C 1
ATOM 795 O O . LEU A 1 110 ? 8.257 -3.906 -5.140 1.00 76.62 110 LEU A O 1
ATOM 799 N N . GLY A 1 111 ? 8.110 -4.154 -2.909 1.00 75.44 111 GLY A N 1
ATOM 800 C CA . GLY A 1 111 ? 9.491 -3.793 -2.592 1.00 75.44 111 GLY A CA 1
ATOM 801 C C . GLY A 1 111 ? 10.515 -4.790 -3.140 1.00 75.44 111 GLY A C 1
ATOM 802 O O . GLY A 1 111 ? 11.453 -4.401 -3.847 1.00 75.44 111 GLY A O 1
ATOM 803 N N . SER A 1 112 ? 10.314 -6.092 -2.909 1.00 75.06 112 SER A N 1
ATOM 804 C CA . SER A 1 112 ? 11.178 -7.161 -3.433 1.00 75.06 112 SER A CA 1
ATOM 805 C C . SER A 1 112 ? 11.256 -7.137 -4.961 1.00 75.06 112 SER A C 1
ATOM 807 O O . SER A 1 112 ? 12.326 -7.346 -5.543 1.00 75.06 112 SER A O 1
ATOM 809 N N . TRP A 1 113 ? 10.155 -6.809 -5.639 1.00 72.62 113 TRP A N 1
ATOM 810 C CA . TRP A 1 113 ? 10.160 -6.650 -7.088 1.00 72.62 113 TRP A CA 1
ATOM 811 C C . TRP A 1 113 ? 10.985 -5.442 -7.553 1.00 72.62 113 TRP A C 1
ATOM 813 O O . TRP A 1 113 ? 11.750 -5.541 -8.523 1.00 72.62 113 TRP A O 1
ATOM 823 N N . THR A 1 114 ? 10.835 -4.300 -6.877 1.00 75.31 114 THR A N 1
ATOM 824 C CA . THR A 1 114 ? 11.612 -3.086 -7.163 1.00 75.31 114 THR A CA 1
ATOM 825 C C . THR A 1 114 ? 13.104 -3.400 -7.118 1.00 75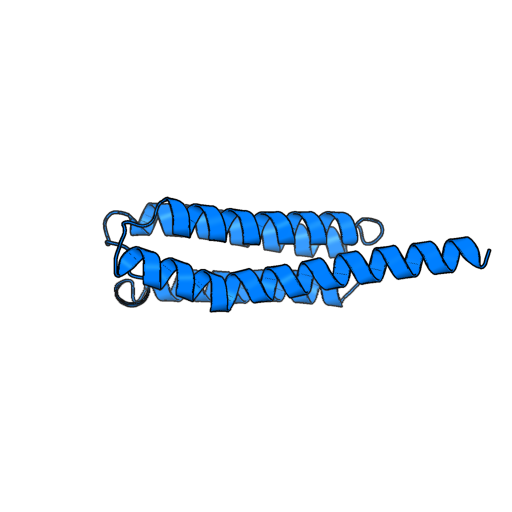.31 114 THR A C 1
ATOM 827 O O . THR A 1 114 ? 13.828 -3.129 -8.085 1.00 75.31 114 THR A O 1
ATOM 830 N N . LEU A 1 115 ? 13.540 -4.079 -6.055 1.00 76.50 115 LEU A N 1
ATOM 831 C CA . LEU A 1 115 ? 14.918 -4.526 -5.884 1.00 76.50 115 LEU A CA 1
ATOM 832 C C . LEU A 1 115 ? 15.360 -5.465 -7.020 1.00 76.50 115 LEU A C 1
ATOM 834 O O . LEU A 1 115 ? 16.397 -5.234 -7.649 1.00 76.50 115 LEU A O 1
ATOM 838 N N . HIS A 1 116 ? 14.551 -6.476 -7.354 1.00 77.25 116 HIS A N 1
ATOM 839 C CA . HIS A 1 116 ? 14.846 -7.415 -8.439 1.00 77.25 116 HIS A CA 1
ATOM 840 C C . HIS A 1 116 ? 15.047 -6.710 -9.794 1.00 77.25 116 HIS A C 1
ATOM 842 O O . HIS A 1 116 ? 16.003 -7.000 -10.523 1.00 77.25 116 HIS A O 1
ATOM 848 N N . ARG A 1 117 ? 14.185 -5.744 -10.145 1.00 74.62 117 ARG A N 1
ATOM 849 C CA . ARG A 1 117 ? 14.295 -4.976 -11.400 1.00 74.62 117 ARG A CA 1
ATOM 850 C C . ARG A 1 117 ? 15.556 -4.126 -11.454 1.00 74.62 117 ARG A C 1
ATOM 852 O O . ARG A 1 117 ? 16.201 -4.088 -12.506 1.00 74.62 117 ARG A O 1
ATOM 859 N N . VAL A 1 118 ? 15.902 -3.459 -10.356 1.00 77.38 118 VAL A N 1
ATOM 860 C CA . VAL A 1 118 ? 17.117 -2.639 -10.267 1.00 77.38 118 VAL A CA 1
ATOM 861 C C . VAL A 1 118 ? 18.358 -3.515 -10.433 1.00 77.38 118 VAL A C 1
ATOM 863 O O . VAL A 1 118 ? 19.223 -3.195 -11.250 1.00 77.38 118 VAL A O 1
ATOM 866 N N . ILE A 1 119 ? 18.417 -4.662 -9.747 1.00 79.19 119 ILE A N 1
ATOM 867 C CA . ILE A 1 119 ? 19.527 -5.619 -9.872 1.00 79.19 119 ILE A CA 1
ATOM 868 C C . ILE A 1 119 ? 19.650 -6.126 -11.312 1.00 79.19 119 ILE A C 1
ATOM 870 O O . ILE A 1 119 ? 20.745 -6.106 -11.877 1.00 79.19 119 ILE A O 1
ATOM 874 N N . LYS A 1 120 ? 18.540 -6.533 -11.942 1.00 81.31 120 LYS A N 1
ATOM 875 C CA . LYS A 1 120 ? 18.548 -7.028 -13.327 1.00 81.31 120 LYS A CA 1
ATOM 876 C C . LYS A 1 120 ? 19.073 -5.978 -14.313 1.00 81.31 120 LYS A C 1
ATOM 878 O O . LYS A 1 120 ? 19.881 -6.314 -15.173 1.00 81.31 120 LYS A O 1
ATOM 883 N N . ARG A 1 121 ? 18.659 -4.711 -14.173 1.00 79.62 121 ARG A N 1
ATOM 884 C CA . ARG A 1 121 ? 19.155 -3.602 -15.012 1.00 79.62 121 ARG A CA 1
ATOM 885 C C . ARG A 1 121 ? 20.646 -3.356 -14.821 1.00 79.62 121 ARG A C 1
ATOM 887 O O . ARG A 1 121 ? 21.363 -3.239 -15.807 1.00 79.62 121 ARG A O 1
ATOM 894 N N . ARG A 1 122 ? 21.118 -3.330 -13.570 1.00 80.81 122 ARG A N 1
ATOM 895 C CA . ARG A 1 122 ? 22.546 -3.158 -13.259 1.00 80.81 122 ARG A CA 1
ATOM 896 C C . ARG A 1 122 ? 23.400 -4.284 -13.837 1.00 80.81 122 ARG A C 1
ATOM 898 O O . ARG A 1 122 ? 24.486 -4.014 -14.329 1.00 80.81 122 ARG A O 1
ATOM 905 N N . ARG A 1 123 ? 22.918 -5.532 -13.801 1.00 84.56 123 ARG A N 1
ATOM 906 C CA . ARG A 1 123 ? 23.619 -6.675 -14.411 1.00 84.56 123 ARG A CA 1
ATOM 907 C C . ARG A 1 123 ? 23.704 -6.552 -15.931 1.00 84.56 123 ARG A C 1
ATOM 909 O O . ARG A 1 123 ? 24.780 -6.749 -16.471 1.00 84.56 123 ARG A O 1
ATOM 916 N N . ALA A 1 124 ? 22.609 -6.181 -16.595 1.00 82.44 124 ALA A N 1
ATOM 917 C CA . ALA A 1 124 ? 22.604 -5.981 -18.045 1.00 82.44 124 ALA A CA 1
ATOM 918 C C . ALA A 1 124 ? 23.568 -4.863 -18.481 1.00 82.44 124 ALA A C 1
ATOM 920 O O . ALA A 1 124 ? 24.308 -5.046 -19.434 1.00 82.44 124 ALA A O 1
ATOM 921 N N . ALA A 1 125 ? 23.615 -3.750 -17.741 1.00 81.94 125 ALA A N 1
ATOM 922 C CA . ALA A 1 125 ? 24.522 -2.637 -18.029 1.00 81.94 125 ALA A CA 1
ATOM 923 C C . ALA A 1 125 ? 26.010 -2.955 -17.791 1.00 81.94 125 ALA A C 1
ATOM 925 O O . ALA A 1 125 ? 26.860 -2.260 -18.320 1.00 81.94 125 ALA A O 1
ATOM 926 N N . ARG A 1 126 ? 26.334 -3.969 -16.976 1.00 84.44 126 ARG A N 1
ATOM 927 C CA . ARG A 1 126 ? 27.718 -4.437 -16.766 1.00 84.44 126 ARG A CA 1
ATOM 928 C C . ARG A 1 126 ? 28.179 -5.454 -17.813 1.00 84.44 126 ARG A C 1
ATOM 930 O O . ARG A 1 126 ? 29.360 -5.771 -17.847 1.00 84.44 126 ARG A O 1
ATOM 937 N N . ALA A 1 127 ? 27.245 -6.026 -18.568 1.00 79.31 127 ALA A N 1
ATOM 938 C CA . ALA A 1 127 ? 27.507 -7.042 -19.584 1.00 79.31 127 ALA A CA 1
ATOM 939 C C . ALA A 1 127 ? 27.509 -6.470 -21.015 1.00 79.31 127 ALA A C 1
ATOM 941 O O . ALA A 1 127 ? 27.680 -7.237 -21.960 1.00 79.31 127 ALA A O 1
ATOM 942 N N . ALA A 1 128 ? 27.274 -5.163 -21.157 1.00 67.62 128 ALA A N 1
ATOM 943 C CA . ALA A 1 128 ? 27.336 -4.389 -22.394 1.00 67.62 128 ALA A CA 1
ATOM 944 C C . ALA A 1 128 ? 28.568 -3.481 -22.353 1.00 67.62 128 ALA A C 1
ATOM 946 O O . ALA A 1 128 ? 29.141 -3.245 -23.435 1.00 67.62 128 ALA A O 1
#

Radius of gyration: 16.4 Å; chains: 1; bounding box: 49×18×46 Å

Secondary structure (DSSP, 8-state):
-HHHHHHHHHHHHHHHHHHHHHHH-HHHHT--HHHHHHHHHHHHHHHHHHHHHHHHHHH-GGGHHHHHHHHHHHHHHHHHHHHHHSPTTHHHHHHHHHIIIIIHHHHHHHHHHHHHHHHHHHHHHH--

Organism: Propionibacterium freudenreichii subsp. freudenreichii (NCBI:txid66712)

Sequence (128 aa):
MRFVSTAAGAAAVILGGWIAVMRFIPEIGGVKRDDLNKWLAIDTAEVATLAGLSVTAAWRPSYSHVWALAGTALVVGDAALDVSIAKPGPDRDRAIGMAALIEVPSALALGSWTLHRVIKRRRAARAA

Foldseek 3Di:
DVVLLVLLVVLLVVLVVVLVCCVVPVVLLLDDPVCSVVLSVLSVVLSVLSNVLSVCCVVPVVCNLVSLQVNLCSLVVNLVVLLVPQDPDPRNVSSPVCCVPRSVVSSCSSNVVSVVVVVVVVVVVVVD